Protein AF-A0A9P6ACJ7-F1 (afdb_monomer_lite)

Secondary structure (DSSP, 8-state):
-GGGTT-BSEEEE----B---HHHHHHHT--TT---GGGGTB--GGG-HHHHHHHHHHHHHHHHHBPP--STTT-PPPEEEEEEEGGG-HHHHHHHHHHHH--EEEEEEEEEETTEEEEEEEEEPPPP-

pLDDT: mean 87.25, std 12.22, range [41.69, 98.12]

InterPro domains:
  IPR002052 DNA methylase, N-6 adenine-specific, conserved site [PS00092] (11-17)
  IPR029063 S-adenosyl-L-methionine-dependent methyltransferase superfamily [G3DSA:3.40.50.150] (1-128)
  IPR052190 Release factor glutamine methyltransferase Mtq2-like [PTHR45875] (2-127)

Structure (mmCIF, N/CA/C/O backbone):
data_AF-A0A9P6ACJ7-F1
#
_entry.id   AF-A0A9P6ACJ7-F1
#
loop_
_atom_site.group_PDB
_atom_site.id
_atom_site.type_symbol
_atom_site.label_atom_id
_atom_site.label_alt_id
_atom_site.label_comp_id
_atom_site.label_asym_id
_atom_site.label_entity_id
_atom_site.label_seq_id
_atom_site.pdbx_PDB_ins_code
_atom_site.Cartn_x
_atom_site.Cartn_y
_atom_site.Cartn_z
_atom_site.occupancy
_atom_site.B_iso_or_equiv
_atom_site.auth_seq_id
_atom_site.auth_comp_id
_atom_site.auth_asym_id
_atom_site.auth_atom_id
_atom_site.pdbx_PDB_model_num
ATOM 1 N N . MET A 1 1 ? -15.956 11.656 -4.552 1.00 58.72 1 MET A N 1
ATOM 2 C CA . MET A 1 1 ? -15.595 10.521 -3.673 1.00 58.72 1 MET A CA 1
ATOM 3 C C . MET A 1 1 ? -16.633 10.216 -2.589 1.00 58.72 1 MET A C 1
ATOM 5 O O . MET A 1 1 ? -16.532 9.161 -1.981 1.00 58.72 1 MET A O 1
ATOM 9 N N . GLU A 1 2 ? -17.662 11.055 -2.399 1.00 70.44 2 GLU A N 1
ATOM 10 C CA . GLU A 1 2 ? -18.701 10.856 -1.368 1.00 70.44 2 GLU A CA 1
ATOM 11 C C . GLU A 1 2 ? -19.406 9.494 -1.418 1.00 70.44 2 GLU A C 1
ATOM 13 O O . GLU A 1 2 ? -19.683 8.917 -0.376 1.00 70.44 2 GLU A O 1
ATOM 18 N N . ARG A 1 3 ? -19.614 8.916 -2.611 1.00 84.81 3 ARG A N 1
ATOM 19 C CA . ARG A 1 3 ? -20.258 7.597 -2.750 1.00 84.81 3 ARG A CA 1
ATOM 20 C C . ARG A 1 3 ? -19.541 6.482 -1.983 1.00 84.81 3 ARG A C 1
ATOM 22 O O . ARG A 1 3 ? -20.203 5.572 -1.508 1.00 84.81 3 ARG A O 1
ATOM 29 N N . LEU A 1 4 ? -18.205 6.512 -1.939 1.00 85.81 4 LEU A N 1
ATOM 30 C CA . LEU A 1 4 ? -17.409 5.438 -1.334 1.00 85.81 4 LEU A CA 1
ATOM 31 C C . LEU A 1 4 ? -17.029 5.715 0.119 1.00 85.81 4 LEU A C 1
ATOM 33 O O . LEU A 1 4 ? -16.401 4.872 0.763 1.00 85.81 4 LEU A O 1
ATOM 37 N N . LYS A 1 5 ? -17.424 6.872 0.644 1.00 85.25 5 LYS A N 1
ATOM 38 C CA . LYS A 1 5 ? -17.090 7.272 1.997 1.00 85.25 5 LYS A CA 1
ATOM 39 C C . LYS A 1 5 ? -17.688 6.279 3.003 1.00 85.25 5 LYS A C 1
ATOM 41 O O . LYS A 1 5 ? -18.891 6.048 2.998 1.00 85.25 5 LYS A O 1
ATOM 46 N N . HIS A 1 6 ? -16.846 5.682 3.840 1.00 85.75 6 HIS A N 1
ATOM 47 C CA . HIS A 1 6 ? -17.180 4.746 4.913 1.00 85.75 6 HIS A CA 1
ATOM 48 C C . HIS A 1 6 ? -17.954 3.505 4.457 1.00 85.75 6 HIS A C 1
ATOM 50 O O . HIS A 1 6 ? -18.667 2.896 5.248 1.00 85.75 6 HIS A O 1
ATOM 56 N N . SER A 1 7 ? -17.803 3.122 3.191 1.00 86.06 7 SER A N 1
ATOM 57 C CA . SER A 1 7 ? -18.580 2.038 2.573 1.00 86.06 7 SER A CA 1
ATOM 58 C C . SER A 1 7 ? -17.717 0.887 2.063 1.00 86.06 7 SER A C 1
ATOM 60 O O . SER A 1 7 ? -18.235 -0.076 1.502 1.00 86.06 7 SER A O 1
ATOM 62 N N . VAL A 1 8 ? -16.393 0.987 2.217 1.00 89.56 8 VAL A N 1
ATOM 63 C CA . VAL A 1 8 ? -15.466 -0.038 1.742 1.00 89.56 8 VAL A CA 1
ATOM 64 C C . VAL A 1 8 ? -15.181 -1.027 2.866 1.00 89.56 8 VAL A C 1
ATOM 66 O O . VAL A 1 8 ? -14.474 -0.720 3.827 1.00 89.56 8 VAL A O 1
ATOM 69 N N . ASP A 1 9 ? -15.727 -2.231 2.721 1.00 89.56 9 ASP A N 1
ATOM 70 C CA . ASP A 1 9 ? -15.486 -3.356 3.628 1.00 89.56 9 ASP A CA 1
ATOM 71 C C . ASP A 1 9 ? -14.107 -3.974 3.415 1.00 89.56 9 ASP A C 1
ATOM 73 O O . ASP A 1 9 ? -13.416 -4.325 4.369 1.00 89.56 9 ASP A O 1
ATOM 77 N N . ILE A 1 10 ? -13.717 -4.117 2.148 1.00 92.31 10 ILE A N 1
ATOM 78 C CA . ILE A 1 10 ? -12.450 -4.704 1.733 1.00 92.31 10 ILE A CA 1
ATOM 79 C C . ILE A 1 10 ? -11.873 -3.847 0.611 1.00 92.31 10 ILE A C 1
ATOM 81 O O . ILE A 1 10 ? -12.497 -3.655 -0.431 1.00 92.31 10 ILE A O 1
ATOM 85 N N . LEU A 1 11 ? -10.655 -3.371 0.825 1.00 93.06 11 LEU A N 1
ATOM 86 C CA . LEU A 1 11 ? -9.817 -2.729 -0.172 1.00 93.06 11 LEU A CA 1
ATOM 87 C C . LEU A 1 11 ? -8.622 -3.641 -0.449 1.00 93.06 11 LEU A C 1
ATOM 89 O O . LEU A 1 11 ? -7.984 -4.140 0.475 1.00 93.06 11 LEU A O 1
ATOM 93 N N . LEU A 1 12 ? -8.313 -3.878 -1.717 1.00 96.12 12 LEU A N 1
ATOM 94 C CA . LEU A 1 12 ? -7.190 -4.717 -2.126 1.00 96.12 12 LEU A CA 1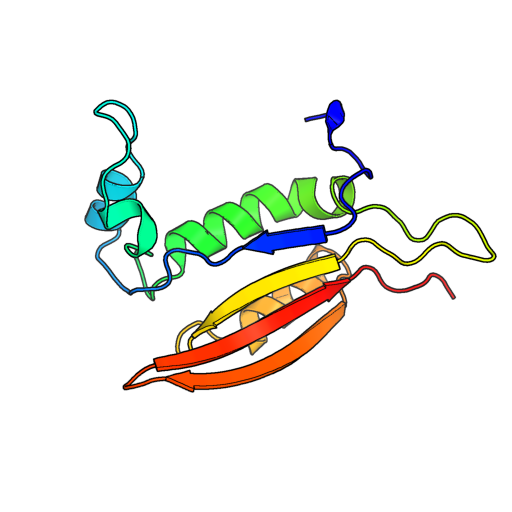
ATOM 95 C C . LEU A 1 12 ? -6.308 -3.912 -3.061 1.00 96.12 12 LEU A C 1
ATOM 97 O O . LEU A 1 12 ? -6.814 -3.285 -3.992 1.00 96.12 12 LEU A O 1
ATOM 101 N N . PHE A 1 13 ? -5.001 -3.971 -2.844 1.00 96.19 13 PHE A N 1
ATOM 102 C CA . PHE A 1 13 ? -4.048 -3.429 -3.789 1.00 96.19 13 PHE A CA 1
ATOM 103 C C . PHE A 1 13 ? -2.846 -4.358 -3.926 1.00 96.19 13 PHE A C 1
ATOM 105 O O . PHE A 1 13 ? -2.079 -4.570 -2.989 1.00 96.19 13 PHE A O 1
ATOM 112 N N . ASN A 1 14 ? -2.712 -4.932 -5.118 1.00 97.31 14 ASN A N 1
ATOM 113 C CA . ASN A 1 14 ? -1.492 -5.573 -5.577 1.00 97.31 14 ASN A CA 1
ATOM 114 C C . ASN A 1 14 ? -0.811 -4.592 -6.544 1.00 97.31 14 ASN A C 1
ATOM 116 O O . ASN A 1 14 ? -1.173 -4.591 -7.723 1.00 97.31 14 ASN A O 1
ATOM 120 N N . PRO A 1 15 ? 0.031 -3.672 -6.043 1.00 96.06 15 PRO A N 1
ATOM 121 C CA . PRO A 1 15 ? 0.565 -2.584 -6.848 1.00 96.06 15 PRO A CA 1
ATOM 122 C C . PRO A 1 15 ? 1.571 -3.085 -7.891 1.00 96.06 15 PRO A C 1
ATOM 124 O O . PRO A 1 15 ? 2.126 -4.174 -7.737 1.00 96.06 15 PRO A O 1
ATOM 127 N N . PRO A 1 16 ? 1.890 -2.268 -8.908 1.00 95.50 16 PRO A N 1
ATOM 128 C CA . PRO A 1 16 ? 3.120 -2.445 -9.665 1.00 95.50 16 PRO A CA 1
ATOM 129 C C . PRO A 1 16 ? 4.315 -2.204 -8.729 1.00 95.50 16 PRO A C 1
ATOM 131 O O . PRO A 1 16 ? 4.639 -1.064 -8.412 1.00 95.50 16 PRO A O 1
ATOM 134 N N . TYR A 1 17 ? 4.931 -3.279 -8.237 1.00 94.31 17 TYR A N 1
ATOM 135 C CA . TYR A 1 17 ? 6.006 -3.227 -7.236 1.00 94.31 17 TYR A CA 1
ATOM 136 C C . TYR A 1 17 ? 7.407 -3.476 -7.815 1.00 94.31 17 TYR A C 1
ATOM 138 O O . TYR A 1 17 ? 8.374 -3.607 -7.060 1.00 94.31 17 TYR A O 1
ATOM 146 N N . VAL A 1 18 ? 7.545 -3.584 -9.143 1.00 94.25 18 VAL A N 1
ATOM 147 C CA . VAL A 1 18 ? 8.846 -3.817 -9.784 1.00 94.25 18 VAL A CA 1
ATOM 148 C C . VAL A 1 18 ? 9.587 -2.483 -9.904 1.00 94.25 18 VAL A C 1
ATOM 150 O O . VAL A 1 18 ? 9.032 -1.540 -10.474 1.00 94.25 18 VAL A O 1
ATOM 153 N N . PRO A 1 19 ? 10.833 -2.378 -9.404 1.00 94.88 19 PRO A N 1
ATOM 154 C CA . PRO A 1 19 ? 11.627 -1.168 -9.564 1.00 94.88 19 PRO A CA 1
ATOM 155 C C . PRO A 1 19 ? 11.886 -0.844 -11.037 1.00 94.88 19 PRO A C 1
ATOM 157 O O . PRO A 1 19 ? 12.382 -1.681 -11.791 1.00 94.88 19 PRO A O 1
ATOM 160 N N . THR A 1 20 ? 11.583 0.391 -11.423 1.00 95.88 20 THR A N 1
ATOM 161 C CA . THR A 1 20 ? 11.820 0.949 -12.761 1.00 95.88 20 THR A CA 1
ATOM 162 C C . THR A 1 20 ? 12.315 2.390 -12.642 1.00 95.88 20 THR A C 1
ATOM 164 O O . THR A 1 20 ? 12.407 2.948 -11.548 1.00 95.88 20 THR A O 1
ATOM 167 N N . SER A 1 21 ? 12.608 3.050 -13.766 1.00 96.44 21 SER A N 1
ATOM 168 C CA . SER A 1 21 ? 12.771 4.509 -13.731 1.00 96.44 21 SER A CA 1
ATOM 169 C C . SER A 1 21 ? 11.434 5.198 -13.412 1.00 96.44 21 SER A C 1
ATOM 171 O O . SER A 1 21 ? 10.366 4.675 -13.745 1.00 96.44 21 SER A O 1
ATOM 173 N N . ILE A 1 22 ? 11.481 6.390 -12.804 1.00 94.94 22 ILE A N 1
ATOM 174 C CA . ILE A 1 22 ? 10.280 7.220 -12.586 1.00 94.94 22 ILE A CA 1
ATOM 175 C C . ILE A 1 22 ? 9.598 7.518 -13.927 1.00 94.94 22 ILE A C 1
ATOM 177 O O . ILE A 1 22 ? 8.387 7.381 -14.041 1.00 94.94 22 ILE A O 1
ATOM 181 N N . SER A 1 23 ? 10.370 7.862 -14.963 1.00 94.81 23 SER A N 1
ATOM 182 C CA . SER A 1 23 ? 9.840 8.130 -16.306 1.00 94.81 23 SER A CA 1
ATOM 183 C C . SER A 1 23 ? 9.109 6.933 -16.908 1.00 94.81 23 SER A C 1
ATOM 185 O O . SER A 1 23 ? 8.076 7.113 -17.542 1.00 94.81 23 SER A O 1
ATOM 187 N N . GLU A 1 24 ? 9.621 5.719 -16.701 1.00 93.31 24 GLU A N 1
ATOM 188 C CA . GLU A 1 24 ? 8.979 4.493 -17.178 1.00 93.31 24 GLU A CA 1
ATOM 189 C C . GLU A 1 24 ? 7.676 4.218 -16.433 1.00 93.31 24 GLU A C 1
ATOM 191 O O . GLU A 1 24 ? 6.677 3.916 -17.074 1.00 93.31 24 GLU A O 1
ATOM 196 N N . ALA A 1 25 ? 7.658 4.378 -15.107 1.00 94.19 25 ALA A N 1
ATOM 197 C CA . ALA A 1 25 ? 6.430 4.233 -14.332 1.00 94.19 25 ALA A CA 1
ATOM 198 C C . ALA A 1 25 ? 5.382 5.267 -14.760 1.00 94.19 25 ALA A C 1
ATOM 200 O O . ALA A 1 25 ? 4.249 4.901 -15.053 1.00 94.19 25 ALA A O 1
ATOM 201 N N . SER A 1 26 ? 5.766 6.539 -14.888 1.00 93.06 26 SER A N 1
ATOM 202 C CA . SER A 1 26 ? 4.865 7.599 -15.350 1.00 93.06 26 SER A CA 1
ATOM 203 C C . SER A 1 26 ? 4.317 7.324 -16.750 1.00 93.06 26 SER A C 1
ATOM 205 O O . SER A 1 26 ? 3.119 7.466 -16.968 1.00 93.06 26 SER A O 1
ATOM 207 N N . ALA A 1 27 ? 5.163 6.882 -17.686 1.00 92.81 27 ALA A N 1
ATOM 208 C CA . ALA A 1 27 ? 4.721 6.508 -19.027 1.00 92.81 27 ALA A CA 1
ATOM 209 C C . ALA A 1 27 ? 3.816 5.265 -19.012 1.00 92.81 27 ALA A C 1
ATOM 211 O O . ALA A 1 27 ? 2.852 5.198 -19.765 1.00 92.81 27 ALA A O 1
ATOM 212 N N . ALA A 1 28 ? 4.091 4.290 -18.142 1.00 93.00 28 ALA A N 1
ATOM 213 C CA . ALA A 1 28 ? 3.269 3.094 -17.994 1.00 93.00 28 ALA A CA 1
ATOM 214 C C . ALA A 1 28 ? 1.881 3.395 -17.407 1.00 93.00 28 ALA A C 1
ATOM 216 O O . ALA A 1 28 ? 0.929 2.689 -17.732 1.00 93.00 28 ALA A O 1
ATOM 217 N N . GLN A 1 29 ? 1.764 4.420 -16.557 1.00 92.12 29 GLN A N 1
ATOM 218 C CA . GLN A 1 29 ? 0.492 4.873 -15.986 1.00 92.12 29 GLN A CA 1
ATOM 219 C C . GLN A 1 29 ? -0.250 5.889 -16.878 1.00 92.12 29 GLN A C 1
ATOM 221 O O . GLN A 1 29 ? -1.384 6.254 -16.563 1.00 92.12 29 GLN A O 1
ATOM 226 N N . ASP A 1 30 ? 0.342 6.340 -17.990 1.00 91.19 30 ASP A N 1
ATOM 227 C CA . ASP A 1 30 ? -0.345 7.191 -18.963 1.00 91.19 30 ASP A CA 1
ATOM 228 C C . ASP A 1 30 ? -1.358 6.367 -19.771 1.00 91.19 30 ASP A C 1
ATOM 230 O O . ASP A 1 30 ? -1.010 5.518 -20.591 1.00 91.19 30 ASP A O 1
ATOM 234 N N . VAL A 1 31 ? -2.641 6.636 -19.532 1.00 85.62 31 VAL A N 1
ATOM 235 C CA . VAL A 1 31 ? -3.765 5.941 -20.174 1.00 85.62 31 VAL A CA 1
ATOM 236 C C . VAL A 1 31 ? -4.306 6.666 -21.405 1.00 85.62 31 VAL A C 1
ATOM 238 O O . VAL A 1 31 ? -5.274 6.196 -22.004 1.00 85.62 31 VAL A O 1
ATOM 241 N N . SER A 1 32 ? -3.716 7.798 -21.807 1.00 86.00 32 SER A N 1
ATOM 242 C CA . SER A 1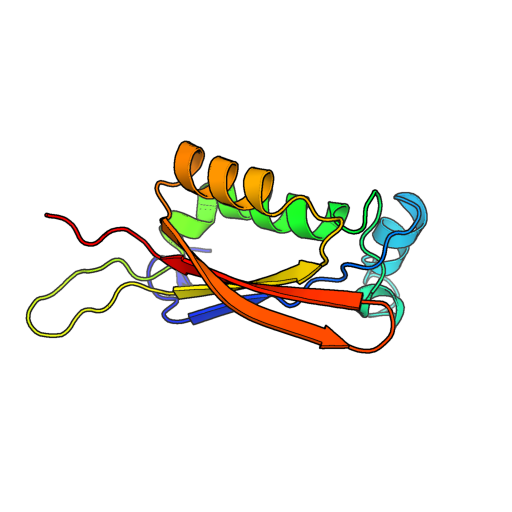 32 ? -4.171 8.579 -22.968 1.00 86.00 32 SER A CA 1
ATOM 243 C C . SER A 1 32 ? -4.128 7.779 -24.278 1.00 86.00 32 SER A C 1
ATOM 245 O O . SER A 1 32 ? -4.966 7.988 -25.156 1.00 86.00 32 SER A O 1
ATOM 247 N N . GLY A 1 33 ? -3.210 6.812 -24.378 1.00 81.44 33 GLY A N 1
ATOM 248 C CA . GLY A 1 33 ? -3.101 5.847 -25.478 1.00 81.44 33 GLY A CA 1
ATOM 249 C C . GLY A 1 33 ? -3.735 4.476 -25.202 1.00 81.44 33 GLY A C 1
ATOM 250 O O . GLY A 1 33 ? -3.542 3.554 -25.993 1.00 81.44 33 GLY A O 1
ATOM 251 N N . GLY A 1 34 ? -4.473 4.322 -24.098 1.00 81.88 34 GLY A N 1
ATOM 252 C CA . GLY A 1 34 ? -4.944 3.035 -23.577 1.00 81.88 34 GLY A CA 1
ATOM 253 C C . GLY A 1 34 ? -4.019 2.439 -22.508 1.00 81.88 34 GLY A C 1
ATOM 254 O O . GLY A 1 34 ? -2.898 2.892 -22.305 1.00 81.88 34 GLY A O 1
ATOM 255 N N . VAL A 1 35 ? -4.500 1.418 -21.791 1.00 85.25 35 VAL A N 1
ATOM 256 C CA . VAL A 1 35 ? -3.746 0.793 -20.690 1.00 85.25 35 VAL A CA 1
ATOM 257 C C . VAL A 1 35 ? -2.710 -0.184 -21.247 1.00 85.25 35 VAL A C 1
ATOM 259 O O . VAL A 1 35 ? -3.056 -1.256 -21.746 1.00 85.25 35 VAL A O 1
ATOM 262 N N . GLY A 1 36 ? -1.431 0.178 -21.148 1.00 89.38 36 GLY A N 1
ATOM 263 C CA . GLY A 1 36 ? -0.316 -0.701 -21.498 1.00 89.38 36 GLY A CA 1
ATOM 264 C C . GLY A 1 36 ? -0.052 -1.772 -20.437 1.00 89.38 36 GLY A C 1
ATOM 265 O O . GLY A 1 36 ? -0.274 -1.558 -19.245 1.00 89.38 36 GLY A O 1
ATOM 266 N N . ILE A 1 37 ? 0.491 -2.923 -20.848 1.00 93.38 37 ILE A N 1
ATOM 267 C CA . ILE A 1 37 ? 0.796 -4.038 -19.932 1.00 93.38 37 ILE A CA 1
ATOM 268 C C . ILE A 1 37 ? 1.828 -3.653 -18.854 1.00 93.38 37 ILE A C 1
ATOM 270 O O . ILE A 1 37 ? 1.774 -4.174 -17.744 1.00 93.38 37 ILE A O 1
ATOM 274 N N . ALA A 1 38 ? 2.695 -2.675 -19.146 1.00 94.12 38 ALA A N 1
ATOM 275 C CA . ALA A 1 38 ? 3.681 -2.141 -18.205 1.00 94.12 38 ALA A CA 1
ATOM 276 C C . ALA A 1 38 ? 3.069 -1.555 -16.928 1.00 94.12 38 ALA A C 1
ATOM 278 O O . ALA A 1 38 ? 3.702 -1.603 -15.873 1.00 94.12 38 ALA A O 1
ATOM 279 N N . SER A 1 39 ? 1.820 -1.081 -16.991 1.00 93.38 39 SER A N 1
ATOM 280 C CA . SER A 1 39 ? 1.094 -0.554 -15.828 1.00 93.38 39 SER A CA 1
ATOM 281 C C . SER A 1 39 ? 0.924 -1.581 -14.700 1.00 93.38 39 SER A C 1
ATOM 283 O O . SER A 1 39 ? 0.743 -1.192 -13.548 1.00 93.38 39 SER A O 1
ATOM 285 N N . ALA A 1 40 ? 1.021 -2.879 -15.016 1.00 94.44 40 ALA A N 1
ATOM 286 C CA . ALA A 1 40 ? 0.894 -3.970 -14.058 1.00 94.44 40 ALA A CA 1
ATOM 287 C C . ALA A 1 40 ? 2.152 -4.203 -13.204 1.00 94.44 40 ALA A C 1
ATOM 289 O O . ALA A 1 40 ? 2.048 -4.855 -12.167 1.00 94.44 40 ALA A O 1
ATOM 290 N N . TRP A 1 41 ? 3.329 -3.711 -13.616 1.00 95.12 41 TRP A N 1
ATOM 291 C CA . TRP A 1 41 ? 4.580 -3.955 -12.882 1.00 95.12 41 TRP A CA 1
ATOM 292 C C . TRP A 1 41 ? 5.418 -2.707 -12.610 1.00 95.12 41 TRP A C 1
ATOM 294 O O . TRP A 1 41 ? 6.075 -2.674 -11.574 1.00 95.12 41 TRP A O 1
ATOM 304 N N . ALA A 1 42 ? 5.410 -1.700 -13.493 1.00 96.44 42 ALA A N 1
ATOM 305 C CA . ALA A 1 42 ? 6.324 -0.561 -13.426 1.00 96.44 42 ALA A CA 1
ATOM 306 C C . ALA A 1 42 ? 6.027 0.343 -12.219 1.00 96.44 42 ALA A C 1
ATOM 308 O O . ALA A 1 42 ? 5.135 1.192 -12.256 1.00 96.44 42 ALA A O 1
ATOM 309 N N . GLY A 1 43 ? 6.773 0.124 -11.136 1.00 95.62 43 GLY A N 1
ATOM 310 C CA . GLY A 1 43 ? 6.549 0.744 -9.834 1.00 95.62 43 GLY A CA 1
ATOM 311 C C . GLY A 1 43 ? 7.404 1.973 -9.560 1.00 95.62 43 GLY A C 1
ATOM 312 O O . GLY A 1 43 ? 7.260 2.582 -8.505 1.00 95.62 43 GLY A O 1
ATOM 313 N N . GLY A 1 44 ? 8.296 2.352 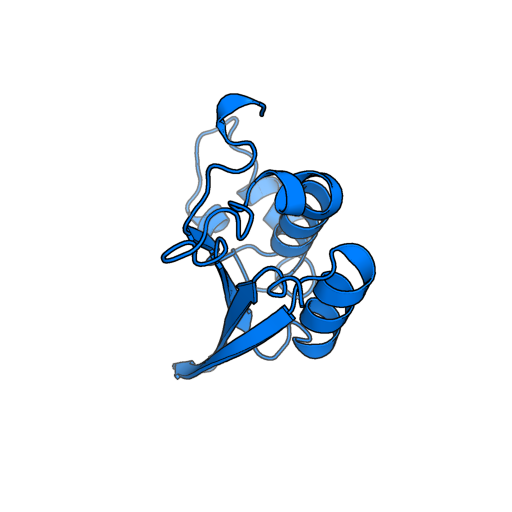-10.475 1.00 95.94 44 GLY A N 1
ATOM 314 C CA . GLY A 1 44 ? 9.175 3.509 -10.316 1.00 95.94 44 GLY A CA 1
ATOM 315 C C . GLY A 1 44 ? 10.298 3.249 -9.317 1.00 95.94 44 GLY A C 1
ATOM 316 O O . GLY A 1 44 ? 10.752 2.111 -9.164 1.00 95.94 44 GLY A O 1
ATOM 317 N N . MET A 1 45 ? 10.760 4.308 -8.648 1.00 93.81 45 MET A N 1
ATOM 318 C CA . MET A 1 45 ? 11.874 4.223 -7.701 1.00 93.81 45 MET A CA 1
ATOM 319 C C . MET A 1 45 ? 11.556 3.212 -6.595 1.00 93.81 45 MET A C 1
ATOM 321 O O . MET A 1 45 ? 10.495 3.275 -5.974 1.00 93.81 45 MET A O 1
ATOM 325 N N . ASP A 1 46 ? 12.447 2.234 -6.420 1.00 93.06 46 ASP A N 1
ATOM 326 C CA . ASP A 1 46 ? 12.313 1.110 -5.481 1.00 93.06 46 ASP A CA 1
ATOM 327 C C . ASP A 1 46 ? 11.001 0.306 -5.603 1.00 93.06 46 ASP A C 1
ATOM 329 O O . ASP A 1 46 ? 10.634 -0.454 -4.704 1.00 93.06 46 ASP A O 1
ATOM 333 N N . GLY A 1 47 ? 10.291 0.455 -6.729 1.00 94.75 47 GLY A N 1
ATOM 334 C CA . GLY A 1 47 ? 8.983 -0.153 -6.960 1.00 94.75 47 GLY A CA 1
ATOM 335 C C . GLY A 1 47 ? 7.862 0.461 -6.116 1.00 94.75 47 GLY A C 1
ATOM 336 O O . GLY A 1 47 ? 6.843 -0.187 -5.897 1.00 94.75 47 GLY A O 1
ATOM 337 N N . MET A 1 48 ? 8.054 1.671 -5.585 1.00 95.31 48 MET A N 1
ATOM 338 C CA . MET A 1 48 ? 7.155 2.270 -4.598 1.00 95.31 48 MET A CA 1
ATOM 339 C C . MET A 1 48 ? 6.535 3.594 -5.025 1.00 95.31 48 MET A C 1
ATOM 341 O O . MET A 1 48 ? 5.700 4.102 -4.290 1.00 95.31 48 MET A O 1
ATOM 345 N N . GLU A 1 49 ? 6.862 4.146 -6.190 1.00 94.94 49 GLU A N 1
ATOM 346 C CA . GLU A 1 49 ? 6.322 5.430 -6.656 1.00 94.94 49 GLU A CA 1
ATOM 347 C C . GLU A 1 49 ? 4.787 5.389 -6.735 1.00 94.94 49 GLU A C 1
ATOM 349 O O . GLU A 1 49 ? 4.096 6.175 -6.088 1.00 94.94 49 GLU A O 1
ATOM 354 N N . VAL A 1 50 ? 4.237 4.394 -7.438 1.00 93.75 50 VAL A N 1
ATOM 355 C CA . VAL A 1 50 ? 2.780 4.223 -7.590 1.00 93.75 50 VAL A CA 1
ATOM 356 C C . VAL A 1 50 ? 2.120 3.891 -6.250 1.00 93.75 50 VAL A C 1
ATOM 358 O O . VAL A 1 50 ? 1.078 4.448 -5.903 1.00 93.75 50 VAL A O 1
ATOM 361 N N . THR A 1 51 ? 2.742 3.009 -5.464 1.00 94.62 51 THR A N 1
ATOM 362 C CA . THR A 1 51 ? 2.254 2.640 -4.130 1.00 94.62 51 THR A CA 1
ATOM 363 C C . THR A 1 51 ? 2.220 3.849 -3.204 1.00 94.62 51 THR A C 1
ATOM 365 O O . THR A 1 51 ? 1.234 4.054 -2.506 1.00 94.62 51 THR A O 1
ATOM 368 N N . ASN A 1 52 ? 3.258 4.682 -3.214 1.00 92.50 52 ASN A N 1
ATOM 369 C CA . ASN A 1 52 ? 3.350 5.875 -2.386 1.00 92.50 52 ASN A CA 1
ATOM 370 C C . ASN A 1 52 ? 2.366 6.945 -2.821 1.00 92.50 52 ASN A C 1
ATOM 372 O O . ASN A 1 52 ? 1.792 7.572 -1.944 1.00 92.50 52 ASN A O 1
ATOM 376 N N . GLN A 1 53 ? 2.115 7.122 -4.119 1.00 91.19 53 GLN A N 1
ATOM 377 C CA . GLN A 1 53 ? 1.061 8.020 -4.594 1.00 91.19 53 GLN A CA 1
ATOM 378 C C . GLN A 1 53 ? -0.325 7.536 -4.174 1.00 91.19 53 GLN A C 1
ATOM 380 O O . GLN A 1 53 ? -1.128 8.339 -3.700 1.00 91.19 53 GLN A O 1
ATOM 385 N N . PHE A 1 54 ? -0.595 6.229 -4.297 1.00 90.75 54 PHE A N 1
ATOM 386 C CA . PHE A 1 54 ? -1.835 5.648 -3.797 1.00 90.75 54 PHE A CA 1
ATOM 387 C C . PHE A 1 54 ? -1.957 5.918 -2.309 1.00 90.75 54 PHE A C 1
ATOM 389 O O . PHE A 1 54 ? -2.904 6.593 -1.938 1.00 90.75 54 PHE A O 1
ATOM 396 N N . LEU A 1 55 ? -0.986 5.474 -1.499 1.00 88.31 55 LEU A N 1
ATOM 397 C CA . LEU A 1 55 ? -0.970 5.687 -0.055 1.00 88.31 55 LEU A CA 1
ATOM 398 C C . LEU A 1 55 ? -1.117 7.181 0.263 1.00 88.31 55 LEU A C 1
ATOM 400 O O . LEU A 1 55 ? -2.059 7.505 0.943 1.00 88.31 55 LEU A O 1
ATOM 404 N N . ALA A 1 56 ? -0.377 8.102 -0.360 1.00 84.44 56 ALA A N 1
ATOM 405 C CA . ALA A 1 56 ? -0.495 9.557 -0.168 1.00 84.44 56 ALA A CA 1
ATOM 406 C C . ALA A 1 56 ? -1.878 10.150 -0.485 1.00 84.44 56 ALA A C 1
ATOM 408 O O . ALA A 1 56 ? -2.402 10.988 0.244 1.00 84.44 56 ALA A O 1
ATOM 409 N N . PHE A 1 57 ? -2.514 9.730 -1.574 1.00 76.25 57 PHE A N 1
ATOM 410 C CA . PHE A 1 57 ? -3.882 10.150 -1.892 1.00 76.25 57 PHE A CA 1
ATOM 411 C C . PHE A 1 57 ? -4.895 9.598 -0.877 1.00 76.25 57 PHE A C 1
ATOM 413 O O . PHE A 1 57 ? -5.892 10.214 -0.476 1.00 76.25 57 PHE A O 1
ATOM 420 N N . VAL A 1 58 ? -4.590 8.390 -0.450 1.00 63.09 58 VAL A N 1
ATOM 421 C CA . VAL A 1 58 ? -5.265 7.620 0.564 1.00 63.09 58 VAL A CA 1
ATOM 422 C C . VAL A 1 58 ? -4.956 8.189 1.963 1.00 63.09 58 VAL A C 1
ATOM 424 O O . VAL A 1 58 ? -5.800 8.134 2.837 1.00 63.09 58 VAL A O 1
ATOM 427 N N . ASP A 1 59 ? -3.884 8.931 2.178 1.00 59.56 59 ASP A N 1
ATOM 428 C CA . ASP A 1 59 ? -3.548 9.496 3.478 1.00 59.56 59 ASP A CA 1
ATOM 429 C C . ASP A 1 59 ? -4.644 10.478 3.958 1.00 59.56 59 ASP A C 1
ATOM 431 O O . ASP A 1 59 ? -5.033 10.518 5.125 1.00 59.56 59 ASP A O 1
ATOM 435 N N . VAL A 1 60 ? -5.261 11.207 3.026 1.00 62.41 60 VAL A N 1
ATOM 436 C CA . VAL A 1 60 ? -6.405 12.091 3.312 1.00 62.41 60 VAL A CA 1
ATOM 437 C C . VAL A 1 60 ? -7.745 11.338 3.270 1.00 62.41 60 VAL A C 1
ATOM 439 O O . VAL A 1 60 ? -8.690 11.687 3.980 1.00 62.41 60 VAL A O 1
ATOM 442 N N . THR A 1 61 ? -7.847 10.285 2.451 1.00 64.69 61 THR A N 1
ATOM 443 C CA . THR A 1 61 ? -9.142 9.703 2.048 1.00 64.69 61 THR A CA 1
ATOM 444 C C . THR A 1 61 ? -9.381 8.281 2.553 1.00 64.69 61 THR A C 1
ATOM 446 O O . THR A 1 61 ? -10.521 7.905 2.777 1.00 64.69 61 THR A O 1
ATOM 449 N N . PHE A 1 62 ? -8.359 7.468 2.789 1.00 69.00 62 PHE A N 1
ATOM 450 C CA . PHE A 1 62 ? -8.464 6.093 3.289 1.00 69.00 62 PHE A CA 1
ATOM 451 C C . PHE A 1 62 ? -9.257 5.960 4.566 1.00 69.00 62 PHE A C 1
ATOM 453 O O . PHE A 1 62 ? -10.110 5.069 4.624 1.00 69.00 62 PHE A O 1
ATOM 460 N N . PRO A 1 63 ? -9.003 6.808 5.593 1.00 67.81 63 PRO A N 1
ATOM 461 C CA . PRO A 1 63 ? -9.791 6.732 6.804 1.00 67.81 63 PRO A CA 1
ATOM 462 C C . PRO A 1 63 ? -11.264 6.962 6.430 1.00 67.81 63 PRO A C 1
ATOM 464 O O . PRO A 1 63 ? -12.178 6.325 6.955 1.00 67.81 63 PRO A O 1
ATOM 467 N N . LEU A 1 64 ? -11.495 7.834 5.457 1.00 72.00 64 LEU A N 1
ATOM 468 C CA . LEU A 1 64 ? -12.812 8.130 4.938 1.00 72.00 64 LEU A CA 1
ATOM 469 C C . LEU A 1 64 ? -13.369 7.048 4.010 1.00 72.00 64 LEU A C 1
ATOM 471 O O . LEU A 1 64 ? -14.567 7.073 3.820 1.00 72.00 64 LEU A O 1
ATOM 475 N N . LEU A 1 65 ? -12.594 6.107 3.456 1.00 84.19 65 LEU A N 1
ATOM 476 C CA . LEU A 1 65 ? -13.098 5.035 2.581 1.00 84.19 65 LEU A CA 1
ATOM 477 C C . LEU A 1 65 ? -13.531 3.802 3.367 1.00 84.19 65 LEU A C 1
ATOM 479 O O . LEU A 1 65 ? -14.638 3.299 3.163 1.00 84.19 65 LEU A O 1
ATOM 483 N N . LEU A 1 66 ? -12.656 3.309 4.250 1.00 86.88 66 LEU A N 1
ATOM 484 C CA . LEU A 1 66 ? -12.927 2.082 4.988 1.00 86.88 66 LE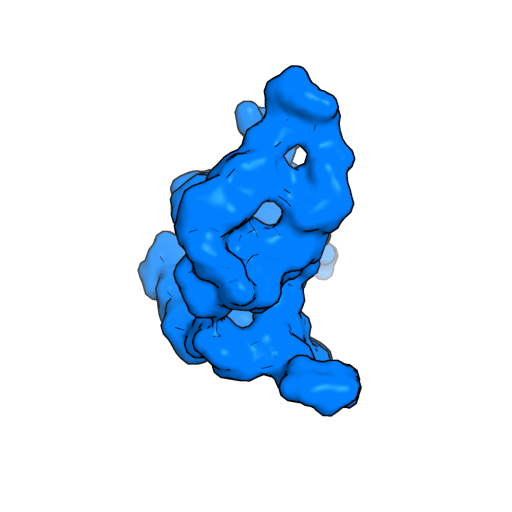U A CA 1
ATOM 485 C C . LEU A 1 66 ? -14.120 2.280 5.916 1.00 86.88 66 LEU A C 1
ATOM 487 O O . LEU A 1 66 ? -14.209 3.300 6.619 1.00 86.88 66 LEU A O 1
ATOM 491 N N . ARG A 1 67 ? -15.023 1.293 5.936 1.00 86.31 67 ARG A N 1
ATOM 492 C CA . ARG A 1 67 ? -16.133 1.316 6.886 1.00 86.31 67 ARG A CA 1
ATOM 493 C C . ARG A 1 67 ? -15.575 1.415 8.318 1.00 86.31 67 ARG A C 1
ATOM 495 O O . ARG A 1 67 ? -14.628 0.695 8.665 1.00 86.31 67 ARG A O 1
ATOM 502 N N . PRO A 1 68 ? -16.082 2.339 9.146 1.00 81.62 68 PRO A N 1
ATOM 503 C CA . PRO A 1 68 ? -15.742 2.373 10.557 1.00 81.62 68 PRO A CA 1
ATOM 504 C C . PRO A 1 68 ? -16.293 1.128 11.254 1.00 81.62 68 PRO A C 1
ATOM 506 O O . PRO A 1 68 ? -17.232 0.492 10.780 1.00 81.62 68 PRO A O 1
ATOM 509 N N . SER A 1 69 ? -15.714 0.802 12.405 1.00 75.38 69 SER A N 1
ATOM 510 C CA . SER A 1 69 ? -16.309 -0.159 13.328 1.00 75.38 69 SER A CA 1
ATOM 511 C C . SER A 1 69 ? -17.459 0.541 14.055 1.00 75.38 69 SER A C 1
ATOM 513 O O . SER A 1 69 ? -17.265 1.084 15.138 1.00 75.38 69 SER A O 1
ATOM 515 N N . LEU A 1 70 ? -18.625 0.636 13.420 1.00 65.44 70 LEU A N 1
ATOM 516 C CA . LEU A 1 70 ? -19.847 1.129 14.052 1.00 65.44 70 LEU A CA 1
ATOM 517 C C . LEU A 1 70 ? -20.910 0.026 13.988 1.00 65.44 70 LEU A C 1
ATOM 519 O O . LEU A 1 70 ? -21.023 -0.677 12.987 1.00 65.44 70 LEU A O 1
ATOM 523 N N . ASP A 1 71 ? -21.630 -0.098 15.100 1.00 52.28 71 ASP A N 1
ATOM 524 C CA . ASP A 1 71 ? -22.717 -1.029 15.421 1.00 52.28 71 ASP A CA 1
ATOM 525 C C . ASP A 1 71 ? -22.327 -2.426 15.949 1.00 52.28 71 ASP A C 1
ATOM 527 O O . ASP A 1 71 ? -22.059 -3.403 15.245 1.00 52.28 71 ASP A O 1
ATOM 531 N N . TRP A 1 72 ? -22.390 -2.517 17.279 1.00 46.59 72 TRP A N 1
ATOM 532 C CA . TRP A 1 72 ? -22.628 -3.741 18.041 1.00 46.59 72 TRP A CA 1
ATOM 533 C C . TRP A 1 72 ? -23.957 -4.400 17.602 1.00 46.59 72 TRP A C 1
ATOM 535 O O . TRP A 1 72 ? -24.929 -3.677 17.380 1.00 46.59 72 TRP A O 1
ATOM 545 N N . PRO A 1 73 ? -24.063 -5.742 17.503 1.00 50.59 73 PRO A N 1
ATOM 546 C CA . PRO A 1 73 ? -23.101 -6.748 17.950 1.00 50.59 73 PRO A CA 1
ATOM 547 C C . PRO A 1 73 ? -22.218 -7.334 16.827 1.00 50.59 73 PRO A C 1
ATOM 549 O O . PRO A 1 73 ? -21.573 -8.352 17.056 1.00 50.59 73 PRO A O 1
ATOM 552 N N . ALA A 1 74 ? -22.191 -6.749 15.618 1.00 55.50 74 ALA A N 1
ATOM 553 C CA . ALA A 1 74 ? -21.643 -7.418 14.423 1.00 55.50 74 ALA A CA 1
ATOM 554 C C . ALA A 1 74 ? -20.665 -6.593 13.554 1.00 55.50 74 ALA A C 1
ATOM 556 O O . ALA A 1 74 ? -20.133 -7.120 12.574 1.00 55.50 74 ALA A O 1
ATOM 557 N N . GLY A 1 75 ? -20.414 -5.318 13.861 1.00 65.88 75 GLY A N 1
ATOM 558 C CA . GLY A 1 75 ? -19.593 -4.450 13.015 1.00 65.88 75 GLY A CA 1
ATOM 559 C C . GLY A 1 75 ? -18.097 -4.770 13.083 1.00 65.88 75 GLY A C 1
ATOM 560 O O . GLY A 1 75 ? -17.419 -4.340 14.006 1.00 65.88 75 GLY A O 1
ATOM 561 N N . SER A 1 76 ? -17.556 -5.479 12.086 1.00 76.44 76 SER A N 1
ATOM 562 C CA . SER A 1 76 ? -16.100 -5.558 11.863 1.00 76.44 76 SER A CA 1
ATOM 563 C C . SER A 1 76 ? -15.619 -4.333 11.077 1.00 76.44 76 SER A C 1
ATOM 565 O O . SER A 1 76 ? -16.283 -3.970 10.102 1.00 76.44 76 SER A O 1
ATOM 567 N N . PRO A 1 77 ? -14.463 -3.721 11.391 1.00 84.69 77 PRO A N 1
ATOM 568 C CA . PRO A 1 77 ? -13.939 -2.607 10.602 1.00 84.69 77 PRO A CA 1
ATOM 569 C C . PRO A 1 77 ? -13.665 -3.021 9.150 1.00 84.69 77 PRO A C 1
ATOM 571 O O . PRO A 1 77 ? -13.508 -4.203 8.832 1.00 84.69 77 PRO A O 1
ATOM 574 N N . GLY A 1 78 ? -13.596 -2.031 8.261 1.00 88.94 78 GLY A N 1
ATOM 575 C CA . GLY A 1 78 ? -13.112 -2.236 6.903 1.00 88.94 78 GLY A CA 1
ATOM 576 C C . GLY A 1 78 ? -11.641 -2.648 6.920 1.00 88.94 78 GLY A C 1
ATOM 577 O O . GLY A 1 78 ? -10.869 -2.208 7.779 1.00 88.94 78 GLY A O 1
ATOM 578 N N . LEU A 1 79 ? -11.256 -3.497 5.974 1.00 92.69 79 LEU A N 1
ATOM 579 C CA . LEU A 1 79 ? -9.915 -4.055 5.860 1.00 92.69 79 LEU A CA 1
ATOM 580 C C . LEU A 1 79 ? -9.261 -3.599 4.563 1.00 92.69 79 LEU A C 1
ATOM 582 O O . LEU A 1 79 ? -9.903 -3.531 3.519 1.00 92.69 79 LEU A O 1
ATOM 586 N N . PHE A 1 80 ? -7.959 -3.357 4.613 1.00 94.00 80 PHE A N 1
ATOM 587 C CA . PHE A 1 80 ? -7.141 -3.142 3.427 1.00 94.00 80 PHE A CA 1
ATOM 588 C C . PHE A 1 80 ? -6.014 -4.148 3.367 1.00 94.00 80 PHE A C 1
ATOM 590 O O . PHE A 1 80 ? -5.343 -4.363 4.371 1.00 94.00 80 PHE A O 1
ATOM 597 N N . TYR A 1 81 ? -5.772 -4.716 2.193 1.00 97.00 81 TYR A N 1
ATOM 598 C CA . TYR A 1 81 ? -4.650 -5.606 1.955 1.00 97.00 81 TYR A CA 1
ATOM 599 C C . TYR A 1 81 ? -3.740 -5.027 0.881 1.00 97.00 81 TYR A C 1
ATOM 601 O O . TYR A 1 81 ? -4.187 -4.747 -0.231 1.00 97.00 81 TYR A O 1
ATOM 609 N N . LEU A 1 82 ? -2.464 -4.895 1.225 1.00 97.06 82 LEU A N 1
ATOM 610 C CA . LEU A 1 82 ? -1.397 -4.463 0.334 1.00 97.06 82 LEU A CA 1
ATOM 611 C C . LEU A 1 82 ? -0.440 -5.627 0.092 1.00 97.06 82 LEU A C 1
ATOM 613 O O . LEU A 1 82 ? 0.045 -6.229 1.052 1.00 97.06 82 LEU A O 1
ATOM 617 N N . VAL A 1 83 ? -0.139 -5.917 -1.171 1.00 97.62 83 VAL A N 1
ATOM 618 C CA . VAL A 1 83 ? 1.016 -6.753 -1.518 1.00 97.62 83 VAL A CA 1
ATOM 619 C C . VAL A 1 83 ? 2.266 -5.878 -1.537 1.00 97.62 83 VAL A C 1
ATOM 621 O O . VAL A 1 83 ? 2.255 -4.795 -2.115 1.00 97.62 83 VAL A O 1
ATOM 624 N N . ALA A 1 84 ? 3.335 -6.350 -0.907 1.00 96.31 84 ALA A N 1
ATOM 625 C CA . ALA A 1 84 ? 4.643 -5.706 -0.912 1.00 96.31 84 ALA A CA 1
ATOM 626 C C . ALA A 1 84 ? 5.748 -6.749 -1.111 1.00 96.31 84 ALA A C 1
ATOM 628 O O . ALA A 1 84 ? 5.576 -7.926 -0.786 1.00 96.31 84 ALA A O 1
ATOM 629 N N . VAL A 1 85 ? 6.903 -6.315 -1.605 1.00 95.56 85 VAL A N 1
ATOM 630 C CA . VAL A 1 85 ? 8.130 -7.116 -1.671 1.00 95.56 85 VAL A CA 1
ATOM 631 C C . VAL A 1 85 ? 9.124 -6.684 -0.591 1.00 95.56 85 VAL A C 1
ATOM 633 O O . VAL A 1 85 ? 9.076 -5.557 -0.106 1.00 95.56 85 VAL A O 1
ATOM 636 N N . ALA A 1 86 ? 10.057 -7.567 -0.216 1.00 92.81 86 ALA A N 1
ATOM 637 C CA . ALA A 1 86 ? 11.066 -7.289 0.817 1.00 92.81 86 ALA A CA 1
ATOM 638 C C . ALA A 1 86 ? 11.804 -5.937 0.665 1.00 92.81 86 ALA A C 1
ATOM 640 O O . ALA A 1 86 ? 12.020 -5.285 1.687 1.00 92.81 86 ALA A O 1
ATOM 641 N N . PRO A 1 87 ? 12.161 -5.469 -0.552 1.00 92.50 87 PRO A N 1
ATOM 642 C CA . PRO A 1 87 ? 12.783 -4.155 -0.730 1.00 92.50 87 PRO A CA 1
ATOM 643 C C . PRO A 1 87 ? 11.898 -2.952 -0.375 1.00 92.50 87 PRO A C 1
ATOM 645 O O . PRO A 1 87 ? 12.433 -1.879 -0.132 1.00 92.50 87 PRO A O 1
ATOM 648 N N . ASN A 1 88 ? 10.569 -3.095 -0.301 1.00 91.25 88 ASN A N 1
ATOM 649 C CA . ASN A 1 88 ? 9.644 -1.970 -0.104 1.00 91.25 88 ASN A CA 1
ATOM 650 C C . ASN A 1 88 ? 9.633 -1.384 1.325 1.00 91.25 88 ASN A C 1
ATOM 652 O O . ASN A 1 88 ? 8.771 -0.570 1.633 1.00 91.25 88 ASN A O 1
ATOM 656 N N . ASN A 1 89 ? 10.544 -1.803 2.210 1.00 92.19 89 ASN A N 1
ATOM 657 C CA . ASN A 1 89 ? 10.628 -1.353 3.603 1.00 92.19 89 ASN A CA 1
ATOM 658 C C . ASN A 1 89 ? 9.274 -1.395 4.345 1.00 92.19 89 ASN A C 1
ATOM 660 O O . ASN A 1 89 ? 8.661 -0.383 4.680 1.00 92.19 89 ASN A O 1
ATOM 664 N N . ILE A 1 90 ? 8.812 -2.607 4.647 1.00 93.75 90 ILE A N 1
ATOM 665 C CA . ILE A 1 90 ? 7.507 -2.849 5.286 1.00 93.75 90 ILE A CA 1
ATOM 666 C C . ILE A 1 90 ? 7.369 -2.122 6.630 1.00 93.75 90 ILE A C 1
ATOM 668 O O . ILE A 1 90 ? 6.275 -1.677 6.982 1.00 93.75 90 ILE A O 1
ATOM 672 N N . SER A 1 91 ? 8.465 -1.972 7.380 1.00 94.38 91 SER A N 1
ATOM 673 C CA . SER A 1 91 ? 8.450 -1.243 8.653 1.00 94.38 91 SER A CA 1
ATOM 674 C C . SER A 1 91 ? 8.095 0.229 8.458 1.00 94.38 91 SER A C 1
ATOM 676 O O . SER A 1 91 ? 7.330 0.773 9.250 1.00 94.38 91 SER A O 1
ATOM 678 N N . ASP A 1 92 ? 8.610 0.866 7.407 1.00 93.56 92 ASP A N 1
ATOM 679 C CA . ASP A 1 92 ? 8.281 2.254 7.082 1.00 93.56 92 ASP A CA 1
ATOM 680 C C . ASP A 1 92 ? 6.811 2.394 6.675 1.00 93.56 92 ASP A C 1
ATOM 682 O O . ASP A 1 92 ? 6.085 3.193 7.264 1.00 93.56 92 ASP A O 1
ATOM 686 N N . ILE A 1 93 ? 6.331 1.532 5.768 1.00 92.81 93 ILE A N 1
ATOM 687 C CA . ILE A 1 93 ? 4.922 1.518 5.346 1.00 92.81 93 ILE A CA 1
ATOM 688 C C . ILE A 1 93 ? 4.006 1.391 6.568 1.00 92.81 93 ILE A C 1
ATOM 690 O O . ILE A 1 93 ? 3.084 2.181 6.754 1.00 92.81 93 ILE A O 1
ATOM 694 N N . THR A 1 94 ? 4.252 0.401 7.424 1.00 93.62 94 THR A N 1
ATOM 695 C CA . THR A 1 94 ? 3.405 0.141 8.595 1.00 93.62 94 THR A CA 1
ATOM 696 C C . THR A 1 94 ? 3.459 1.266 9.628 1.00 93.62 94 THR A C 1
ATOM 698 O O . THR A 1 94 ? 2.414 1.645 10.159 1.00 93.62 94 THR A O 1
ATOM 701 N N . THR A 1 95 ? 4.638 1.849 9.863 1.00 93.62 95 THR A N 1
ATOM 702 C CA . THR A 1 95 ? 4.816 2.991 10.774 1.00 93.62 95 THR A CA 1
ATOM 703 C C . THR A 1 95 ? 4.087 4.221 10.251 1.00 93.62 95 THR A C 1
ATOM 705 O O . THR A 1 95 ? 3.259 4.781 10.962 1.00 93.62 95 THR A O 1
ATOM 708 N N . ARG A 1 96 ? 4.286 4.580 8.978 1.00 90.62 96 ARG A N 1
ATOM 709 C CA . ARG A 1 96 ? 3.601 5.714 8.348 1.00 90.62 96 ARG A CA 1
ATOM 710 C C . ARG A 1 96 ? 2.082 5.560 8.397 1.00 90.62 96 ARG A C 1
ATOM 712 O O . ARG A 1 96 ? 1.390 6.486 8.814 1.00 90.62 96 ARG A O 1
ATOM 719 N N . MET A 1 97 ? 1.560 4.379 8.049 1.00 89.50 97 MET A N 1
ATOM 720 C CA . MET A 1 97 ? 0.112 4.137 8.064 1.00 89.50 97 MET A CA 1
ATOM 721 C C . MET A 1 97 ? -0.487 4.211 9.475 1.00 89.50 97 MET A C 1
ATOM 723 O O . MET A 1 97 ? -1.630 4.646 9.651 1.00 89.50 97 MET A O 1
ATOM 727 N N . LYS A 1 98 ? 0.278 3.810 10.493 1.00 91.00 98 LYS A N 1
ATOM 728 C CA . LYS A 1 98 ? -0.121 3.942 11.894 1.00 91.00 98 LYS A CA 1
ATOM 729 C C . LYS A 1 98 ? -0.075 5.396 12.356 1.00 91.00 98 LYS A C 1
ATOM 731 O O . LYS A 1 98 ? -1.064 5.877 12.898 1.00 91.00 98 LYS A O 1
ATOM 736 N N . ASP A 1 99 ? 1.041 6.082 12.152 1.00 89.94 99 ASP A N 1
ATOM 737 C CA . ASP A 1 99 ? 1.281 7.407 12.728 1.00 89.94 99 ASP A CA 1
ATOM 738 C C . ASP A 1 99 ? 0.418 8.479 12.067 1.00 89.94 99 ASP A C 1
ATOM 740 O O . ASP A 1 99 ? -0.044 9.404 12.731 1.00 89.94 99 ASP A O 1
ATOM 744 N N . SER A 1 100 ? 0.146 8.330 10.771 1.00 85.00 100 SER A N 1
ATOM 745 C CA . SER A 1 100 ? -0.622 9.321 10.024 1.00 85.00 100 SER A CA 1
ATOM 746 C C . SER A 1 100 ? -2.125 9.007 9.942 1.00 85.00 100 SER A C 1
ATOM 748 O O . SER A 1 100 ? -2.920 9.941 9.848 1.00 85.00 100 SER A O 1
ATOM 750 N N . TYR A 1 101 ? -2.550 7.733 10.044 1.00 81.31 101 TYR A N 1
ATOM 751 C CA . TYR A 1 101 ? -3.976 7.340 9.901 1.00 81.31 101 TYR A CA 1
ATOM 752 C C . TYR A 1 101 ? -4.546 6.526 11.061 1.00 81.31 101 TYR A C 1
ATOM 754 O O . TYR A 1 101 ? -5.728 6.165 11.043 1.00 81.31 101 TYR A O 1
ATOM 762 N N . GLY A 1 102 ? -3.728 6.192 12.057 1.00 87.06 102 GLY A N 1
ATOM 763 C CA . GLY A 1 102 ? -4.123 5.339 13.174 1.00 87.06 102 GLY A CA 1
ATOM 764 C C . GLY A 1 102 ? -4.404 3.890 12.774 1.00 87.06 102 GLY A C 1
ATOM 765 O O . GLY A 1 102 ? -5.039 3.171 13.540 1.00 87.06 102 GLY A O 1
ATOM 766 N N . LEU A 1 103 ? -3.986 3.441 11.586 1.00 88.44 103 LEU A N 1
ATOM 767 C CA . LEU A 1 103 ? -4.295 2.097 11.097 1.00 88.44 103 LEU A CA 1
ATOM 768 C C . LEU A 1 103 ? -3.332 1.074 11.691 1.00 88.44 103 LEU A C 1
ATOM 770 O O . LEU A 1 103 ? -2.116 1.174 11.537 1.00 88.44 103 LEU A O 1
ATOM 774 N N . LYS A 1 104 ? -3.883 0.042 12.332 1.00 91.19 104 LYS A N 1
ATOM 775 C CA . LYS A 1 104 ? -3.098 -1.109 12.783 1.00 91.19 104 LYS A CA 1
ATOM 776 C C . LYS A 1 104 ? -2.807 -2.010 11.594 1.00 91.19 104 LYS A C 1
ATOM 778 O O . LYS A 1 104 ? -3.707 -2.320 10.816 1.00 91.19 104 LYS A O 1
ATOM 783 N N . SER A 1 105 ? -1.565 -2.462 11.491 1.00 94.06 105 SER A N 1
ATOM 784 C CA . SER A 1 105 ? -1.092 -3.317 10.407 1.00 94.06 105 SER A CA 1
ATOM 785 C C . SER A 1 105 ? -0.619 -4.677 10.912 1.00 94.06 105 SER A C 1
ATOM 787 O O . SER A 1 105 ? 0.043 -4.758 11.945 1.00 94.06 105 SER A O 1
ATOM 789 N N . HIS A 1 106 ? -0.886 -5.732 10.146 1.00 96.38 106 HIS A N 1
ATOM 790 C CA . HIS A 1 106 ? -0.397 -7.087 10.399 1.00 96.38 106 HIS A CA 1
ATOM 791 C C . HIS A 1 106 ? 0.038 -7.744 9.088 1.00 96.38 106 HIS A C 1
ATOM 793 O O . HIS A 1 106 ? -0.710 -7.708 8.113 1.00 96.38 106 HIS A O 1
ATOM 799 N N . ILE A 1 107 ? 1.204 -8.388 9.065 1.00 97.75 107 ILE A N 1
ATOM 800 C CA . ILE A 1 107 ? 1.580 -9.281 7.962 1.00 97.75 107 ILE A CA 1
ATOM 801 C C . ILE A 1 107 ? 0.749 -10.557 8.123 1.00 97.75 107 ILE A C 1
ATOM 803 O O . ILE A 1 107 ? 0.901 -11.275 9.108 1.00 97.75 107 ILE A O 1
ATOM 807 N N . VAL A 1 108 ? -0.176 -10.803 7.195 1.00 98.00 108 VAL A N 1
ATOM 808 C CA . VAL A 1 108 ? -1.087 -11.963 7.245 1.00 98.00 108 VAL A CA 1
ATOM 809 C C . VAL A 1 108 ? -0.595 -13.134 6.403 1.00 98.00 108 VAL A C 1
ATOM 811 O O . VAL A 1 108 ? -1.035 -14.262 6.604 1.00 98.00 108 VAL A O 1
ATOM 814 N N . LEU A 1 109 ? 0.305 -12.867 5.458 1.00 97.88 109 LEU A N 1
ATOM 815 C CA . LEU A 1 109 ? 0.958 -13.881 4.647 1.00 97.88 109 LEU A CA 1
ATOM 816 C C . LEU A 1 109 ? 2.347 -13.395 4.247 1.00 97.88 109 LEU A C 1
ATOM 818 O O . LEU A 1 109 ? 2.528 -12.230 3.896 1.00 97.88 109 LEU A O 1
ATOM 822 N N . GLU A 1 110 ? 3.296 -14.317 4.247 1.00 97.44 110 GLU A N 1
ATOM 823 C CA . GLU A 1 110 ? 4.656 -14.127 3.763 1.00 97.44 110 GLU A CA 1
ATOM 824 C C . GLU A 1 110 ? 5.018 -15.349 2.922 1.00 97.44 110 GLU A C 1
ATOM 826 O O . GLU A 1 110 ? 4.743 -16.489 3.307 1.00 97.44 110 GLU A O 1
ATOM 831 N N . ARG A 1 111 ? 5.567 -15.125 1.728 1.00 96.38 111 ARG A N 1
ATOM 832 C CA . ARG A 1 111 ? 5.932 -16.213 0.822 1.00 96.38 111 ARG A CA 1
ATOM 833 C C . ARG A 1 111 ? 7.074 -15.806 -0.085 1.00 96.38 111 ARG A C 1
ATOM 835 O O . ARG A 1 111 ? 7.075 -14.726 -0.669 1.00 96.38 111 ARG A O 1
ATOM 842 N N . ARG A 1 112 ? 7.990 -16.741 -0.319 1.00 96.50 112 ARG A N 1
ATOM 843 C CA . ARG A 1 112 ? 8.968 -16.631 -1.400 1.00 96.50 112 ARG A CA 1
ATOM 844 C C . ARG A 1 112 ? 8.437 -17.269 -2.681 1.00 96.50 112 ARG A C 1
ATOM 846 O O . ARG A 1 112 ? 8.023 -18.426 -2.663 1.00 96.50 112 ARG A O 1
ATOM 853 N N . ALA A 1 113 ? 8.453 -16.524 -3.782 1.00 92.06 113 ALA A N 1
ATOM 854 C CA . ALA A 1 1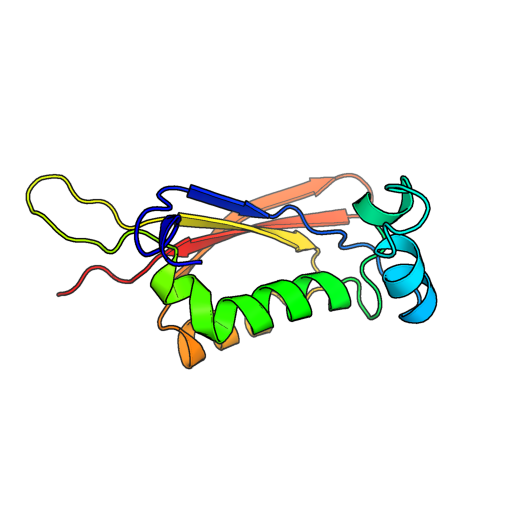13 ? 8.067 -16.996 -5.108 1.00 92.06 113 ALA A CA 1
ATOM 855 C C . ALA A 1 113 ? 9.167 -16.623 -6.108 1.00 92.06 113 ALA A C 1
ATOM 857 O O . ALA A 1 113 ? 9.392 -15.454 -6.412 1.00 92.06 113 ALA A O 1
ATOM 858 N N . GLY A 1 114 ? 9.909 -17.623 -6.587 1.00 93.19 114 GLY A N 1
ATOM 859 C CA . GLY A 1 114 ? 11.106 -17.373 -7.385 1.00 93.19 114 GLY A CA 1
ATOM 860 C C . GLY A 1 114 ? 12.117 -16.511 -6.621 1.00 93.19 114 GLY A C 1
ATOM 861 O O . GLY A 1 114 ? 12.533 -16.858 -5.515 1.00 93.19 114 GLY A O 1
ATOM 862 N N . ARG A 1 115 ? 12.516 -15.382 -7.217 1.00 91.00 115 ARG A N 1
ATOM 863 C CA . ARG A 1 115 ? 13.472 -14.436 -6.613 1.00 91.00 115 ARG A CA 1
ATOM 864 C C . ARG A 1 115 ? 12.798 -13.404 -5.706 1.00 91.00 115 ARG A C 1
ATOM 866 O O . ARG A 1 115 ? 13.499 -12.682 -5.002 1.00 91.00 115 ARG A O 1
ATOM 873 N N . GLU A 1 116 ? 11.470 -13.357 -5.692 1.00 91.44 116 GLU A N 1
ATOM 874 C CA . GLU A 1 116 ? 10.704 -12.372 -4.940 1.00 91.44 116 GLU A CA 1
ATOM 875 C C . GLU A 1 116 ? 10.340 -12.907 -3.559 1.00 91.44 116 GLU A C 1
ATOM 877 O O . GLU A 1 116 ? 9.914 -14.055 -3.397 1.00 91.44 116 GLU A O 1
ATOM 882 N N . HIS A 1 117 ? 10.512 -12.055 -2.551 1.00 95.69 117 HIS A N 1
ATOM 883 C CA . HIS A 1 117 ? 10.012 -12.299 -1.209 1.00 95.69 117 HIS A CA 1
ATOM 884 C C . HIS A 1 117 ? 8.826 -11.369 -0.968 1.00 95.69 117 HIS A C 1
ATOM 886 O O . HIS A 1 117 ? 9.018 -10.158 -0.872 1.00 95.69 117 HIS A O 1
ATOM 892 N N . LEU A 1 118 ? 7.624 -11.944 -0.958 1.00 96.75 118 LEU A N 1
ATOM 893 C CA . LEU A 1 118 ? 6.344 -11.245 -0.979 1.00 96.75 118 LEU A CA 1
ATOM 894 C C . LEU A 1 118 ? 5.673 -11.289 0.389 1.00 96.75 118 LEU A C 1
ATOM 896 O O . LEU A 1 118 ? 5.720 -12.301 1.091 1.00 96.75 118 LEU A O 1
ATOM 900 N N . PHE A 1 119 ? 4.962 -10.215 0.695 1.00 97.88 119 PHE A N 1
ATOM 901 C CA . PHE A 1 119 ? 4.211 -10.018 1.920 1.00 97.88 119 PHE A CA 1
ATOM 902 C C . PHE A 1 119 ? 2.817 -9.516 1.577 1.00 97.88 119 PHE A C 1
ATOM 904 O O . PHE A 1 119 ? 2.645 -8.706 0.668 1.00 97.88 119 PHE A O 1
ATOM 911 N N . VAL A 1 120 ? 1.826 -9.967 2.337 1.00 98.12 120 VAL A N 1
ATOM 912 C CA . VAL A 1 120 ? 0.484 -9.390 2.336 1.00 98.12 120 VAL A CA 1
ATOM 913 C C . VAL A 1 120 ? 0.280 -8.701 3.675 1.00 98.12 120 VAL A C 1
ATOM 915 O O . VAL A 1 120 ? 0.232 -9.352 4.722 1.00 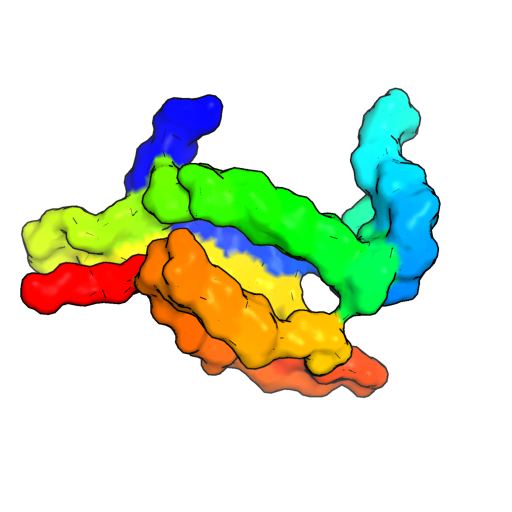98.12 120 VAL A O 1
ATOM 918 N N . ILE A 1 121 ? 0.167 -7.378 3.641 1.00 97.81 121 ILE A N 1
ATOM 919 C CA . ILE A 1 121 ? -0.019 -6.533 4.817 1.00 97.81 121 ILE A CA 1
ATOM 920 C C . ILE A 1 121 ? -1.498 -6.179 4.913 1.00 97.81 121 ILE A C 1
ATOM 922 O O . ILE A 1 121 ? -2.051 -5.564 4.005 1.00 97.81 121 ILE A O 1
ATOM 926 N N . ARG A 1 122 ? -2.138 -6.553 6.018 1.00 96.31 122 ARG A N 1
ATOM 927 C CA . ARG A 1 122 ? -3.509 -6.166 6.345 1.00 96.31 122 ARG A CA 1
ATOM 928 C C . ARG A 1 122 ? -3.501 -4.934 7.236 1.00 96.31 122 ARG A C 1
ATOM 930 O O . ARG A 1 122 ? -2.909 -4.982 8.311 1.00 96.31 122 ARG A O 1
ATOM 937 N N . PHE A 1 123 ? -4.239 -3.903 6.856 1.00 93.31 123 PHE A N 1
ATOM 938 C CA . PHE A 1 123 ? -4.508 -2.715 7.655 1.00 93.31 123 PHE A CA 1
ATOM 939 C C . PHE A 1 123 ? -5.973 -2.688 8.088 1.00 93.31 123 PHE A C 1
ATOM 941 O O . PHE A 1 123 ? -6.860 -3.057 7.318 1.00 93.31 123 PHE A O 1
ATOM 948 N N . ALA A 1 124 ? -6.222 -2.241 9.314 1.00 90.38 124 ALA A N 1
ATOM 949 C CA . ALA A 1 124 ? -7.560 -2.051 9.855 1.00 90.38 124 ALA A CA 1
ATOM 950 C C . ALA A 1 124 ? -7.578 -0.858 10.809 1.00 90.38 124 ALA A C 1
ATOM 952 O O . ALA A 1 124 ? -6.568 -0.520 11.438 1.00 90.38 124 ALA A O 1
ATOM 953 N N . ARG A 1 125 ? -8.749 -0.238 10.958 1.00 84.00 125 ARG A N 1
ATOM 954 C CA . ARG A 1 125 ? -8.960 0.702 12.060 1.00 84.00 125 ARG A CA 1
ATOM 955 C C . ARG A 1 125 ? -8.904 -0.058 13.392 1.00 84.00 125 ARG A C 1
ATOM 957 O O . ARG A 1 125 ? -9.384 -1.190 13.445 1.00 84.00 125 ARG A O 1
ATOM 964 N N . PRO A 1 126 ? -8.329 0.527 14.455 1.00 74.62 126 PRO A N 1
ATOM 965 C CA . PRO A 1 126 ? -8.461 -0.029 15.790 1.00 74.62 126 PRO A CA 1
ATOM 966 C C . PRO A 1 126 ? -9.947 -0.098 16.141 1.00 74.62 126 PRO A C 1
ATOM 968 O O . PRO A 1 126 ? -10.691 0.832 15.827 1.00 74.62 126 PRO A O 1
ATOM 971 N N . GLU A 1 127 ? -10.368 -1.170 16.802 1.00 65.44 127 GLU A N 1
ATOM 972 C CA . GLU A 1 127 ? -11.628 -1.139 17.539 1.00 65.44 127 GLU A CA 1
ATOM 973 C C . GLU A 1 127 ? -11.526 -0.030 18.592 1.00 65.44 127 GLU A C 1
ATOM 975 O O . GLU A 1 127 ? -10.498 0.099 19.271 1.00 65.44 127 GLU A O 1
ATOM 980 N N . SER A 1 128 ? -12.553 0.813 18.670 1.00 57.19 128 SER A N 1
ATOM 981 C CA . SER A 1 128 ? -12.701 1.752 19.778 1.00 57.19 128 SER A CA 1
ATOM 982 C C . SER A 1 128 ? -12.796 0.933 21.065 1.00 57.19 128 SER A C 1
ATOM 984 O O . SER A 1 128 ? -13.608 0.011 21.129 1.00 57.19 128 SER A O 1
ATOM 986 N N . ALA A 1 129 ? -11.936 1.233 22.040 1.00 41.69 129 ALA A N 1
ATOM 987 C CA . ALA A 1 129 ? -12.047 0.684 23.390 1.00 41.69 129 ALA A CA 1
ATOM 988 C C . ALA A 1 129 ? -13.298 1.219 24.099 1.00 41.69 129 ALA A C 1
ATOM 990 O O . ALA A 1 129 ? -13.680 2.378 23.805 1.00 41.69 129 ALA A O 1
#

Organism: NCBI:txid1448309

Sequence (129 aa):
MERLKHSVDILLFNPPYVPTSISEASAAQDVSGGVGIASAWAGGMDGMEVTNQFLAFVDVTFPLLLRPSLDWPAGSPGLFYLVAVAPNNISDITTRMKDSYGLKSHIVLERRAGREHLFVIRFARPESA

Foldseek 3Di:
DVVQFLPAQEAEDAAQQAEDAPVQQVVQPDCPVHHDPSRRHHQHHNNCNRVVVVVVVCLVPVLRRWHDQDDPPDRDTRKYKYKHWPSPPVVVVQVCCCVRPVWHKDFPDWDDDPPTTMTIIMTGHDDDD

Radius of gyration: 15.77 Å; chains: 1; bounding box: 37×30×49 Å